Protein AF-A0A6V7K6M8-F1 (afdb_monomer_lite)

Organism: NCBI:txid1563983

Structure (mmCIF, N/CA/C/O backbone):
data_AF-A0A6V7K6M8-F1
#
_entry.id   AF-A0A6V7K6M8-F1
#
loop_
_atom_site.group_PDB
_atom_site.id
_atom_site.type_symbol
_atom_site.label_atom_id
_atom_site.label_alt_id
_atom_site.label_comp_id
_atom_site.label_asym_id
_atom_site.label_entity_id
_atom_site.label_seq_id
_atom_site.pdbx_PDB_ins_code
_atom_site.Cartn_x
_atom_site.Cartn_y
_atom_site.Cartn_z
_atom_site.occupancy
_atom_site.B_iso_or_equiv
_atom_site.aut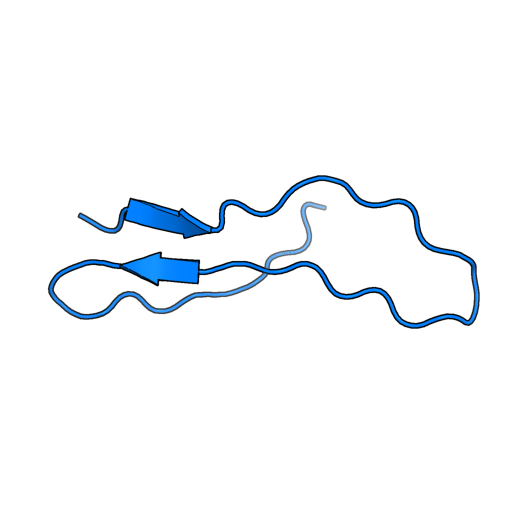h_seq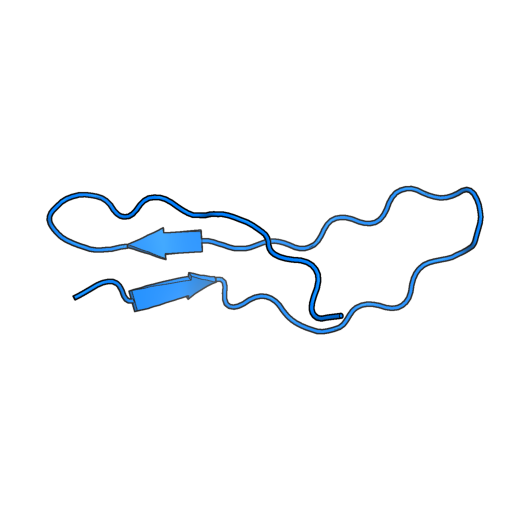_id
_atom_site.auth_comp_id
_atom_site.auth_asym_id
_atom_site.auth_atom_id
_atom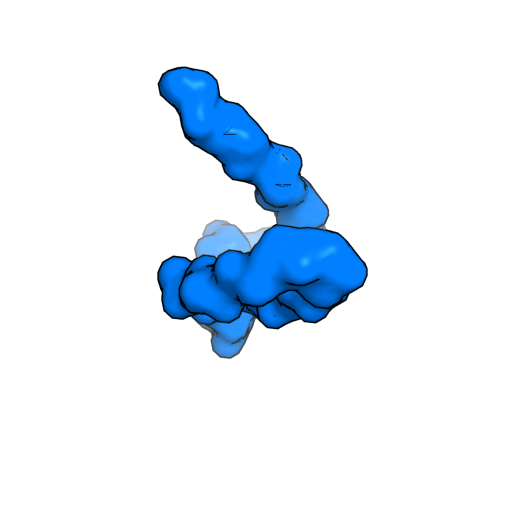_site.pdbx_PDB_model_num
ATOM 1 N N . PRO A 1 1 ? -8.627 -0.425 16.470 1.00 83.69 1 PRO A N 1
ATOM 2 C CA . PRO A 1 1 ? -7.329 -0.621 15.773 1.00 83.69 1 PRO A CA 1
ATOM 3 C C . PRO A 1 1 ? -7.597 -0.767 14.272 1.00 83.69 1 PRO A C 1
ATOM 5 O O . PRO A 1 1 ? -8.661 -1.300 13.951 1.00 83.69 1 PRO A O 1
ATOM 8 N N . PRO A 1 2 ? -6.709 -0.288 13.384 1.00 92.88 2 PRO A N 1
ATOM 9 C C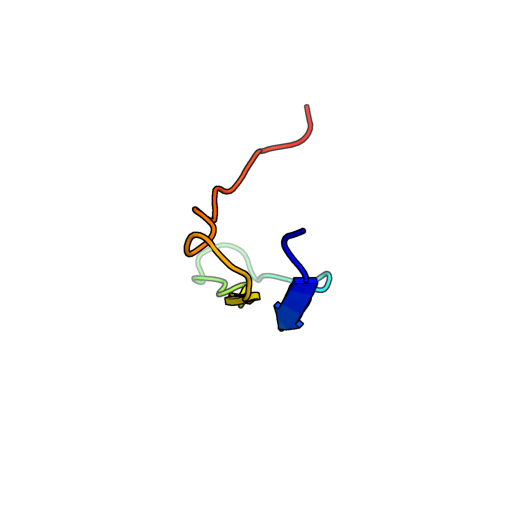A . PRO A 1 2 ? -6.872 -0.490 11.949 1.00 92.88 2 PRO A CA 1
ATOM 10 C C . PRO A 1 2 ? -6.813 -1.983 11.616 1.00 92.88 2 PRO A C 1
ATOM 12 O O . PRO A 1 2 ? -6.027 -2.725 12.212 1.00 92.88 2 PRO A O 1
ATOM 15 N N . ARG A 1 3 ? -7.665 -2.421 10.695 1.00 94.81 3 ARG A N 1
ATOM 16 C CA . ARG A 1 3 ? -7.703 -3.787 10.172 1.00 94.81 3 ARG A CA 1
ATOM 17 C C . ARG A 1 3 ? -7.675 -3.733 8.657 1.00 94.81 3 ARG A C 1
ATOM 19 O O . ARG A 1 3 ? -8.315 -2.871 8.066 1.00 94.81 3 ARG A O 1
ATOM 26 N N . TRP A 1 4 ? -6.936 -4.649 8.049 1.00 95.38 4 TRP A N 1
ATOM 27 C CA . TRP A 1 4 ? -6.925 -4.796 6.602 1.00 95.38 4 TRP A CA 1
ATOM 28 C C . TRP A 1 4 ? -8.294 -5.266 6.125 1.00 95.38 4 TRP A C 1
ATOM 30 O O . TRP A 1 4 ? -8.794 -6.292 6.584 1.00 95.38 4 TRP A O 1
ATOM 40 N N . THR A 1 5 ? -8.877 -4.514 5.201 1.00 95.88 5 THR A N 1
ATOM 41 C CA . THR A 1 5 ? -10.020 -4.970 4.403 1.00 95.88 5 THR A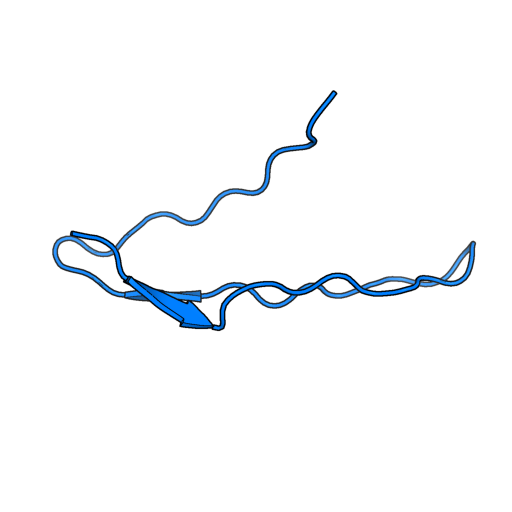 CA 1
ATOM 42 C C . THR A 1 5 ? -9.520 -5.558 3.085 1.00 95.88 5 THR A C 1
ATOM 44 O O . THR A 1 5 ? -10.075 -6.532 2.587 1.00 95.88 5 THR A O 1
ATOM 47 N N . VAL A 1 6 ? -8.432 -4.989 2.549 1.00 96.31 6 VAL A N 1
ATOM 48 C CA . VAL A 1 6 ? -7.675 -5.515 1.410 1.00 96.31 6 VAL A CA 1
ATOM 49 C C . VAL A 1 6 ? -6.195 -5.426 1.751 1.00 96.31 6 VAL A C 1
ATOM 51 O O . VAL A 1 6 ? -5.629 -4.331 1.803 1.00 96.31 6 VAL A O 1
ATOM 54 N N . GLU A 1 7 ? -5.592 -6.582 2.007 1.00 95.06 7 GLU A N 1
ATOM 55 C CA . GLU A 1 7 ? -4.159 -6.698 2.254 1.00 95.06 7 GLU A CA 1
ATOM 56 C C . GLU A 1 7 ? -3.396 -6.641 0.920 1.00 95.06 7 GLU A C 1
ATOM 58 O O . GLU A 1 7 ? -3.763 -7.356 -0.021 1.00 95.06 7 GLU A O 1
ATOM 63 N N . PRO A 1 8 ? -2.366 -5.785 0.802 1.00 95.44 8 PRO A N 1
ATOM 64 C CA . PRO A 1 8 ? -1.534 -5.753 -0.388 1.00 95.44 8 PRO A CA 1
ATOM 65 C C . PRO A 1 8 ? -0.700 -7.029 -0.495 1.00 95.44 8 PRO A C 1
ATOM 67 O O . PRO A 1 8 ? -0.152 -7.513 0.491 1.00 95.44 8 PRO A O 1
ATOM 70 N N . ILE A 1 9 ? -0.581 -7.545 -1.714 1.00 94.81 9 ILE A N 1
ATOM 71 C CA . ILE A 1 9 ? 0.224 -8.725 -2.033 1.00 94.81 9 ILE A CA 1
ATOM 72 C C . ILE A 1 9 ? 1.315 -8.363 -3.032 1.00 94.81 9 ILE A C 1
ATOM 74 O O . ILE A 1 9 ? 1.183 -7.388 -3.781 1.00 94.81 9 ILE A O 1
ATOM 78 N N . ASP A 1 10 ? 2.357 -9.184 -3.069 1.00 93.94 10 ASP A N 1
ATOM 79 C CA . ASP A 1 10 ? 3.428 -9.049 -4.048 1.00 93.94 10 ASP A CA 1
ATOM 80 C C . ASP A 1 10 ? 2.880 -9.220 -5.472 1.00 93.94 10 ASP A C 1
ATOM 82 O O . ASP A 1 10 ? 2.051 -10.093 -5.748 1.00 93.94 10 ASP A O 1
ATOM 86 N N . GLN A 1 11 ? 3.331 -8.354 -6.380 1.00 93.06 11 GLN A N 1
ATOM 87 C CA . GLN A 1 11 ? 2.961 -8.375 -7.793 1.00 93.06 11 GLN A CA 1
ATOM 88 C C . GLN A 1 11 ? 4.197 -8.201 -8.665 1.00 93.06 11 GLN A C 1
ATOM 90 O O . GLN A 1 11 ? 5.007 -7.299 -8.442 1.00 93.06 11 GLN A O 1
ATOM 95 N N . ASP A 1 12 ? 4.280 -9.017 -9.710 1.00 94.75 12 ASP A N 1
ATOM 96 C CA . ASP A 1 12 ? 5.272 -8.846 -10.760 1.00 94.75 12 ASP A CA 1
ATOM 97 C C . ASP A 1 12 ? 4.858 -7.705 -11.694 1.00 94.75 12 ASP A C 1
ATOM 99 O O . ASP A 1 12 ? 3.699 -7.590 -12.102 1.00 94.75 12 ASP A O 1
ATOM 103 N N . ALA A 1 13 ? 5.820 -6.864 -12.066 1.00 94.56 13 ALA A N 1
ATOM 104 C CA . ALA A 1 13 ? 5.602 -5.747 -12.974 1.00 94.56 13 ALA A CA 1
ATOM 105 C C . ALA A 1 13 ? 6.544 -5.833 -14.177 1.00 94.56 13 ALA A C 1
ATOM 107 O O . ALA A 1 13 ? 7.720 -6.177 -14.053 1.00 94.56 13 ALA A O 1
ATOM 108 N N . ILE A 1 14 ? 6.028 -5.474 -15.354 1.00 96.94 14 ILE A N 1
ATOM 109 C CA . ILE A 1 14 ? 6.830 -5.371 -16.575 1.00 96.94 14 ILE A CA 1
ATOM 110 C C . ILE A 1 14 ? 7.396 -3.958 -16.664 1.00 96.94 14 ILE A C 1
ATOM 112 O O . ILE A 1 14 ? 6.673 -2.973 -16.515 1.00 96.94 14 ILE A O 1
ATOM 116 N N . VAL A 1 15 ? 8.689 -3.854 -16.966 1.00 96.06 15 VAL A N 1
ATOM 117 C CA . VAL A 1 15 ? 9.356 -2.564 -17.169 1.00 96.06 15 VAL A CA 1
ATOM 118 C C . VAL A 1 15 ? 8.596 -1.731 -18.209 1.00 96.06 15 VAL A C 1
ATOM 120 O O . VAL A 1 15 ? 8.232 -2.218 -19.279 1.00 96.06 15 VAL A O 1
ATOM 123 N N . GLY A 1 16 ? 8.334 -0.467 -17.875 1.00 96.38 16 GLY A N 1
ATOM 124 C CA . GLY A 1 16 ? 7.578 0.460 -18.721 1.00 96.38 16 GLY A CA 1
ATOM 125 C C . GLY A 1 16 ? 6.053 0.367 -18.585 1.00 96.38 16 GLY A C 1
ATOM 126 O O . GLY A 1 16 ? 5.362 1.194 -19.173 1.00 96.38 16 GLY A O 1
ATOM 127 N N . HIS A 1 17 ? 5.524 -0.576 -17.800 1.00 96.06 17 HIS A N 1
ATOM 128 C CA . HIS A 1 17 ? 4.095 -0.674 -17.497 1.00 96.06 17 HIS A CA 1
ATOM 129 C C . HIS A 1 17 ? 3.794 -0.179 -16.079 1.00 96.06 17 HIS A C 1
ATOM 131 O O . HIS A 1 17 ? 4.612 -0.301 -15.168 1.00 96.06 17 HIS A O 1
ATOM 137 N N . ALA A 1 18 ? 2.597 0.378 -15.891 1.00 94.75 18 ALA A N 1
ATOM 138 C CA . ALA A 1 18 ? 2.104 0.733 -14.567 1.00 94.75 18 ALA A CA 1
ATOM 139 C C . ALA A 1 18 ? 1.670 -0.530 -13.808 1.00 94.75 18 ALA A C 1
ATOM 141 O O . ALA A 1 18 ? 0.983 -1.385 -14.367 1.00 94.75 18 ALA A O 1
ATOM 142 N N . VAL A 1 19 ? 2.026 -0.612 -12.526 1.00 94.62 19 VAL A N 1
ATOM 143 C CA . VAL A 1 19 ? 1.531 -1.630 -11.590 1.00 94.62 19 VAL A CA 1
ATOM 144 C C . VAL A 1 19 ? 0.594 -0.974 -10.579 1.00 94.62 19 VAL A C 1
ATOM 146 O O . VAL A 1 19 ? 0.807 0.171 -10.178 1.00 94.62 19 VAL A O 1
ATOM 149 N N . SER A 1 20 ? -0.466 -1.679 -10.190 1.00 94.38 20 SER A N 1
ATOM 150 C CA . SER A 1 20 ? -1.445 -1.203 -9.209 1.00 94.38 20 SER A CA 1
ATOM 151 C C . SER A 1 20 ? -1.530 -2.185 -8.051 1.00 94.38 20 SER A C 1
ATOM 153 O O . SER A 1 20 ? -2.083 -3.271 -8.192 1.00 94.38 20 SER A O 1
ATOM 155 N N . ILE A 1 21 ? -1.013 -1.784 -6.891 1.00 95.12 21 ILE A N 1
ATOM 156 C CA . ILE A 1 21 ? -1.060 -2.595 -5.673 1.00 95.12 21 ILE A CA 1
ATOM 157 C C . ILE A 1 21 ? -2.249 -2.108 -4.829 1.00 95.12 21 ILE A C 1
ATOM 159 O O . ILE A 1 21 ? -2.200 -0.993 -4.303 1.00 95.12 21 ILE A O 1
ATOM 163 N N . PRO A 1 22 ? -3.350 -2.875 -4.729 1.00 94.69 22 PRO A N 1
ATOM 164 C CA . PRO A 1 22 ? -4.511 -2.474 -3.947 1.00 94.69 22 PRO A CA 1
ATOM 165 C C . PRO A 1 22 ? -4.221 -2.611 -2.451 1.00 94.69 22 PRO A C 1
ATOM 167 O O . PRO A 1 22 ? -3.569 -3.553 -2.013 1.00 94.69 22 PRO A O 1
ATOM 170 N N . CYS A 1 23 ? -4.714 -1.660 -1.663 1.00 95.12 23 CYS A N 1
ATOM 171 C CA . CYS A 1 23 ? -4.485 -1.604 -0.225 1.00 95.12 23 CYS A CA 1
ATOM 172 C C . CYS A 1 23 ? -5.636 -0.838 0.429 1.00 95.12 23 CYS A C 1
ATOM 174 O O . CYS A 1 23 ? -5.910 0.304 0.050 1.00 95.12 23 CYS A O 1
ATOM 176 N N . GLN A 1 24 ? -6.348 -1.472 1.362 1.00 95.50 24 GLN A N 1
ATOM 177 C CA . GLN A 1 24 ? -7.478 -0.863 2.067 1.00 95.50 24 GLN A CA 1
ATOM 178 C C . GLN A 1 24 ? -7.500 -1.300 3.526 1.00 95.50 24 GLN A C 1
ATOM 180 O O . GLN A 1 24 ? -7.300 -2.475 3.842 1.00 95.50 24 GLN A O 1
ATOM 185 N N . ALA A 1 25 ? -7.797 -0.352 4.407 1.00 96.31 25 ALA A N 1
ATOM 186 C CA . ALA A 1 25 ? -7.937 -0.599 5.828 1.00 96.31 25 ALA A CA 1
ATOM 187 C C . ALA A 1 25 ? -9.191 0.085 6.374 1.00 96.31 25 ALA A C 1
ATOM 189 O O . ALA A 1 25 ? -9.557 1.182 5.950 1.00 96.31 25 ALA A O 1
ATOM 190 N N . GLU A 1 26 ? -9.804 -0.547 7.365 1.00 96.00 26 GLU A N 1
ATOM 191 C CA . GLU A 1 26 ? -10.953 -0.038 8.101 1.00 96.00 26 GLU A CA 1
ATOM 192 C C . GLU A 1 26 ? -10.639 0.080 9.595 1.00 96.00 26 GLU A C 1
ATOM 194 O O . GLU A 1 26 ? -9.748 -0.578 10.138 1.00 96.00 26 GLU A O 1
ATOM 199 N N . GLY A 1 27 ? -11.360 0.956 10.285 1.00 94.81 27 GLY A N 1
ATOM 200 C CA . GLY A 1 27 ? -11.161 1.199 11.706 1.00 94.81 27 GLY A CA 1
ATOM 201 C C . GLY A 1 27 ? -11.863 2.466 12.173 1.00 94.81 27 GLY A C 1
ATOM 202 O O . GLY A 1 27 ? -12.328 3.269 11.366 1.00 94.81 27 GLY A O 1
ATOM 203 N N . PHE A 1 28 ? -11.936 2.635 13.493 1.00 94.25 28 PHE A N 1
ATOM 204 C CA . PHE A 1 28 ? -12.403 3.867 14.117 1.00 94.25 28 PHE A CA 1
ATOM 205 C C . PHE A 1 28 ? -11.307 4.441 15.032 1.00 94.25 28 PHE A C 1
ATOM 207 O O . PHE A 1 28 ? -10.857 3.722 15.934 1.00 94.25 28 PHE A O 1
ATOM 214 N N . PRO A 1 29 ? -10.880 5.704 14.830 1.00 93.50 29 PRO A N 1
ATOM 215 C CA . PRO A 1 29 ? -11.217 6.579 13.695 1.00 93.50 29 PRO A CA 1
ATOM 216 C C . PRO A 1 29 ? -10.722 6.008 12.350 1.00 93.50 29 PRO A C 1
ATOM 218 O O . PRO A 1 29 ? -9.922 5.070 12.337 1.00 93.50 29 PRO A O 1
ATOM 221 N N . ILE A 1 30 ? -11.225 6.555 11.236 1.00 93.44 30 ILE A N 1
ATOM 222 C CA . ILE A 1 30 ? -10.882 6.096 9.878 1.00 93.44 30 ILE A CA 1
ATOM 223 C C . ILE A 1 30 ? -9.353 6.107 9.712 1.00 93.44 30 ILE A C 1
ATOM 225 O O . ILE A 1 30 ? -8.732 7.140 9.980 1.00 93.44 30 ILE A O 1
ATOM 229 N N . PRO A 1 31 ? -8.733 4.987 9.300 1.00 95.69 31 PRO A N 1
ATOM 230 C CA . PRO A 1 31 ? -7.287 4.911 9.182 1.00 95.69 31 PRO A CA 1
ATOM 231 C C . PRO A 1 31 ? -6.775 5.653 7.945 1.00 95.69 31 PRO A C 1
ATOM 233 O O . PRO A 1 31 ? -7.396 5.641 6.884 1.00 95.69 31 PRO A O 1
ATOM 236 N N . THR A 1 32 ? -5.590 6.246 8.072 1.00 94.69 32 THR A N 1
ATOM 237 C CA . THR A 1 32 ? -4.844 6.802 6.939 1.00 94.69 32 THR A CA 1
ATOM 238 C C . THR A 1 32 ? -3.912 5.735 6.381 1.00 94.69 32 THR A C 1
ATOM 240 O O . THR A 1 32 ? -3.085 5.195 7.115 1.00 94.69 32 THR A O 1
ATOM 243 N N . VAL A 1 33 ? -4.021 5.447 5.085 1.00 93.62 33 VAL A N 1
ATOM 244 C CA . VAL A 1 33 ? -3.165 4.476 4.390 1.00 93.62 33 VAL A CA 1
ATOM 245 C C . VAL A 1 33 ? -2.031 5.211 3.677 1.00 93.62 33 VAL A C 1
ATOM 247 O O . VAL A 1 33 ? -2.278 6.146 2.916 1.00 93.62 33 VAL A O 1
ATOM 250 N N . THR A 1 34 ? -0.787 4.792 3.913 1.00 94.31 34 THR A N 1
ATOM 251 C CA . THR A 1 34 ? 0.408 5.343 3.260 1.00 94.31 34 THR A CA 1
ATOM 252 C C . THR A 1 34 ? 1.334 4.229 2.787 1.00 94.31 34 THR A C 1
ATOM 254 O 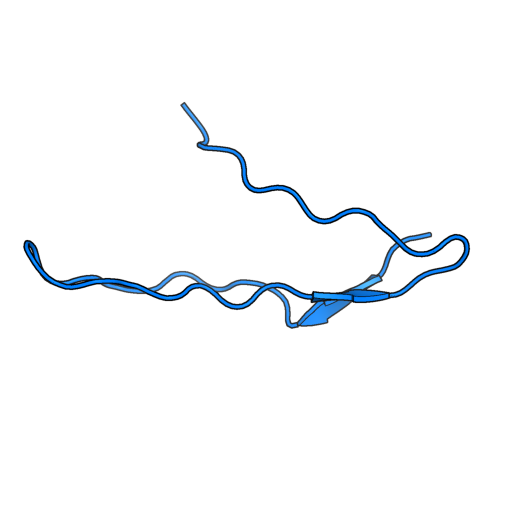O . THR A 1 34 ? 1.473 3.194 3.436 1.00 94.31 34 THR A O 1
ATOM 257 N N . TRP A 1 35 ? 1.985 4.453 1.646 1.00 92.94 35 TRP A N 1
ATOM 258 C CA . TRP A 1 35 ? 2.999 3.550 1.111 1.00 92.94 35 TRP A CA 1
ATOM 259 C C . TRP A 1 35 ? 4.384 3.958 1.588 1.00 92.94 35 TRP A C 1
ATOM 261 O O . TRP A 1 35 ? 4.715 5.144 1.635 1.00 92.94 35 TRP A O 1
ATOM 271 N N . LYS A 1 36 ? 5.211 2.964 1.901 1.00 92.62 36 LYS A N 1
ATOM 272 C CA . LYS A 1 36 ? 6.618 3.153 2.235 1.00 92.62 36 LYS A CA 1
ATOM 273 C C . LYS A 1 36 ? 7.458 2.223 1.373 1.00 92.62 36 LYS A C 1
ATOM 275 O O . LYS A 1 36 ? 7.144 1.046 1.244 1.00 92.62 36 LYS A O 1
ATOM 280 N N . GLN A 1 37 ? 8.552 2.748 0.835 1.00 89.75 37 GLN A N 1
ATOM 281 C CA . GLN A 1 37 ? 9.600 1.923 0.253 1.00 89.75 37 GLN A CA 1
ATOM 282 C C . GLN A 1 37 ? 10.463 1.373 1.393 1.00 89.75 37 GLN A C 1
ATOM 284 O O . GLN A 1 37 ? 11.007 2.149 2.185 1.00 89.75 37 GLN A O 1
ATOM 289 N N . SER A 1 38 ? 10.549 0.048 1.517 1.00 79.12 38 SER A N 1
ATOM 290 C CA . SER A 1 38 ? 11.542 -0.557 2.404 1.00 79.12 38 SER A CA 1
ATOM 291 C C . SER A 1 38 ? 12.894 -0.459 1.708 1.00 79.12 38 SER A C 1
ATOM 293 O O . SER A 1 38 ? 13.058 -1.007 0.621 1.00 79.12 38 SER A O 1
ATOM 295 N N . ILE A 1 39 ? 13.798 0.318 2.302 1.00 72.69 39 ILE A N 1
ATOM 296 C CA . ILE A 1 39 ? 15.193 0.472 1.873 1.00 72.69 39 ILE A CA 1
ATOM 297 C C . ILE A 1 39 ? 15.995 -0.689 2.453 1.00 72.69 39 ILE A C 1
ATOM 299 O O . ILE A 1 39 ? 15.716 -1.031 3.628 1.00 72.69 39 ILE A O 1
#

Foldseek 3Di:
DKDWPDDWDDDDDDPPDDDDTDTDIQDVVGDDDDDDDDD

pLDDT: mean 93.43, std 4.67, range [72.69, 96.94]

Secondary structure (DSSP, 8-state):
--EEEE--------TTS------EEE-SSPPPP------

Sequence (39 aa):
PPRWTVEPIDQDAIVGHAVSIPCQAEGFPIPTVTWKQSI

Radius of gyration: 12.71 Å; chains: 1; bounding box: 28×16×34 Å

InterPro domains:
  IPR007110 Immunoglobulin-like domain [PS50835] (2-39)
  IPR013783 Immunoglobulin-like fold [G3DSA:2.60.40.10] (1-38)
  IPR036179 Immunoglobulin-like domain superfamily [SSF48726] (1-37)